Protein AF-A0A928VJL4-F1 (afdb_monomer_lite)

Structure (mmCIF, N/CA/C/O backbone):
data_AF-A0A928VJL4-F1
#
_entry.id   AF-A0A928VJL4-F1
#
loop_
_atom_site.group_PDB
_atom_site.id
_atom_site.type_symbol
_atom_site.label_atom_id
_atom_site.label_alt_id
_atom_site.label_comp_id
_atom_site.label_asym_id
_atom_site.label_entity_id
_atom_site.label_seq_id
_atom_site.pdbx_PDB_ins_code
_atom_site.Cartn_x
_atom_site.Cartn_y
_atom_site.Cartn_z
_atom_site.occupancy
_atom_site.B_iso_or_equiv
_atom_site.auth_seq_id
_atom_site.auth_comp_id
_atom_site.auth_asym_id
_atom_site.auth_atom_id
_atom_site.pdbx_PDB_model_num
ATOM 1 N N . MET A 1 1 ? 0.520 1.414 17.138 1.00 74.12 1 MET A N 1
ATOM 2 C CA . MET A 1 1 ? -0.587 1.140 16.187 1.00 74.12 1 MET A CA 1
ATOM 3 C C . MET A 1 1 ? -1.135 -0.267 16.423 1.00 74.12 1 MET A C 1
ATOM 5 O O . MET A 1 1 ? -0.339 -1.192 16.512 1.00 74.12 1 MET A O 1
ATOM 9 N N . GLN A 1 2 ? -2.455 -0.454 16.556 1.00 89.31 2 GLN A N 1
ATOM 10 C CA . GLN A 1 2 ? -3.044 -1.791 16.746 1.00 89.31 2 GLN A CA 1
ATOM 11 C C . GLN A 1 2 ? -3.120 -2.538 15.400 1.00 89.31 2 GLN A C 1
ATOM 13 O O . GLN A 1 2 ? -3.586 -1.965 14.416 1.00 89.31 2 GLN A O 1
ATOM 18 N N . LYS A 1 3 ? -2.671 -3.801 15.344 1.00 92.12 3 LYS A N 1
ATOM 19 C CA . LYS A 1 3 ? -2.676 -4.655 14.135 1.00 92.12 3 LYS A CA 1
ATOM 20 C C . LYS A 1 3 ? -3.741 -5.751 14.250 1.00 92.12 3 LYS A C 1
ATOM 22 O O . LYS A 1 3 ? -3.933 -6.306 15.330 1.00 92.12 3 LYS A O 1
ATOM 27 N N . THR A 1 4 ? -4.398 -6.097 13.145 1.00 93.19 4 THR A N 1
ATOM 28 C CA . THR A 1 4 ? -5.179 -7.338 13.010 1.00 93.19 4 THR A CA 1
ATOM 29 C C . THR A 1 4 ? -4.494 -8.300 12.037 1.00 93.19 4 THR A C 1
ATOM 31 O O . THR A 1 4 ? -3.749 -7.881 11.155 1.00 93.19 4 THR A O 1
ATOM 34 N N . ARG A 1 5 ? -4.707 -9.604 12.240 1.00 94.25 5 ARG A N 1
ATOM 35 C CA . ARG A 1 5 ? -4.223 -10.693 11.370 1.00 94.25 5 ARG A CA 1
ATOM 36 C C . ARG A 1 5 ? -5.374 -11.469 10.722 1.00 94.25 5 ARG A C 1
ATOM 38 O O . ARG A 1 5 ? -5.158 -12.549 10.195 1.00 94.25 5 ARG A O 1
ATOM 45 N N . ALA A 1 6 ? -6.596 -10.939 10.806 1.00 95.38 6 ALA A N 1
ATOM 46 C CA . ALA A 1 6 ? -7.779 -11.580 10.236 1.00 95.38 6 ALA A CA 1
ATOM 47 C C . ALA A 1 6 ? -7.707 -11.689 8.703 1.00 95.38 6 ALA A C 1
ATOM 49 O O . ALA A 1 6 ? -8.302 -12.592 8.130 1.00 95.38 6 ALA 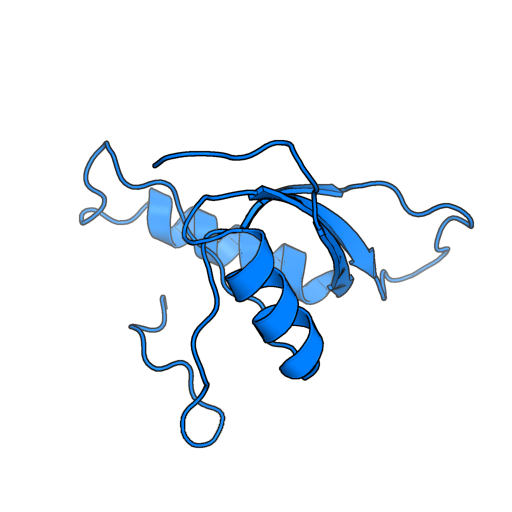A O 1
ATOM 50 N N . PHE A 1 7 ? -6.981 -10.773 8.057 1.00 97.00 7 PHE A N 1
ATOM 51 C CA . PHE A 1 7 ? -6.727 -10.767 6.621 1.00 97.00 7 PHE A CA 1
ATOM 52 C C . PHE A 1 7 ? -5.481 -9.924 6.300 1.00 97.00 7 PHE A C 1
ATOM 54 O O . PHE A 1 7 ? -4.952 -9.220 7.170 1.00 97.00 7 PHE A O 1
ATOM 61 N N . ALA A 1 8 ? -5.031 -10.000 5.049 1.00 96.88 8 ALA A N 1
ATOM 62 C CA . ALA A 1 8 ? -3.943 -9.209 4.486 1.00 96.88 8 ALA A CA 1
ATOM 63 C C . ALA A 1 8 ? -4.320 -8.732 3.077 1.00 96.88 8 ALA A C 1
ATOM 65 O O . ALA A 1 8 ? -5.190 -9.322 2.434 1.00 96.88 8 ALA A O 1
ATOM 66 N N . LEU A 1 9 ? -3.658 -7.679 2.602 1.00 96.31 9 LEU A N 1
ATOM 67 C CA . LEU A 1 9 ? -3.755 -7.232 1.215 1.00 96.31 9 LEU A CA 1
ATOM 68 C C . LEU A 1 9 ? -2.637 -7.855 0.385 1.00 96.31 9 LEU A C 1
ATOM 70 O O . LEU A 1 9 ? -1.487 -7.883 0.819 1.00 96.31 9 LEU A O 1
ATOM 74 N N . LEU A 1 10 ? -2.973 -8.288 -0.825 1.00 95.69 10 LEU A N 1
ATOM 75 C CA . LEU A 1 10 ? -2.011 -8.572 -1.881 1.00 95.69 10 LEU A CA 1
ATOM 76 C C . LEU A 1 10 ? -2.229 -7.539 -2.986 1.00 95.69 10 LEU A C 1
ATOM 78 O O . LEU A 1 10 ? -3.337 -7.446 -3.510 1.00 95.69 10 LEU A O 1
ATOM 82 N N . ALA A 1 11 ? -1.203 -6.758 -3.314 1.00 94.56 11 ALA A N 1
ATOM 83 C CA . ALA A 1 11 ? -1.321 -5.665 -4.271 1.00 94.56 11 ALA A CA 1
ATOM 84 C C . ALA A 1 11 ? -0.270 -5.766 -5.392 1.00 94.56 11 ALA A C 1
ATOM 86 O O . ALA A 1 11 ? 0.929 -5.814 -5.097 1.00 94.56 11 ALA A O 1
ATOM 87 N N . PRO A 1 12 ? -0.683 -5.746 -6.672 1.00 93.94 12 PRO A N 1
ATOM 88 C CA . PRO A 1 12 ? 0.224 -5.441 -7.769 1.00 93.94 12 PRO A CA 1
ATOM 89 C C . PRO A 1 12 ? 0.580 -3.957 -7.745 1.00 93.94 12 PRO A C 1
ATOM 91 O O . PRO A 1 12 ? -0.305 -3.104 -7.783 1.00 93.94 12 PRO A O 1
ATOM 94 N N . VAL A 1 13 ? 1.870 -3.635 -7.763 1.00 94.56 13 VAL A N 1
ATOM 95 C CA . VAL A 1 13 ? 2.332 -2.254 -7.964 1.00 94.56 13 VAL A CA 1
ATOM 96 C C . VAL A 1 13 ? 3.312 -2.237 -9.131 1.00 94.56 13 VAL A C 1
ATOM 98 O O . VAL A 1 13 ? 4.207 -3.082 -9.165 1.00 94.56 13 VAL A O 1
ATOM 101 N N . PRO A 1 14 ? 3.147 -1.351 -10.130 1.00 93.69 14 PRO A N 1
ATOM 102 C CA . PRO A 1 14 ? 4.109 -1.221 -11.218 1.00 93.69 14 PRO A CA 1
ATOM 103 C C . PRO A 1 14 ? 5.537 -1.052 -10.692 1.00 93.69 14 PRO A C 1
ATOM 105 O O . PRO A 1 14 ? 5.768 -0.232 -9.805 1.00 93.69 14 PRO A O 1
ATOM 108 N N . GLU A 1 15 ? 6.492 -1.800 -11.246 1.00 92.62 15 GLU A N 1
ATOM 109 C CA . GLU A 1 15 ? 7.897 -1.798 -10.803 1.00 92.62 15 GLU A CA 1
ATOM 110 C C . GLU A 1 15 ? 8.469 -0.378 -10.685 1.00 92.62 15 GLU A C 1
ATOM 112 O O . GLU A 1 15 ? 9.093 -0.029 -9.686 1.00 92.62 15 GLU A O 1
ATOM 117 N N . ILE A 1 16 ? 8.167 0.482 -11.658 1.00 92.81 16 ILE A N 1
ATOM 118 C CA . ILE A 1 16 ? 8.609 1.880 -11.658 1.00 92.81 16 ILE A CA 1
ATOM 119 C C . ILE A 1 16 ? 8.126 2.668 -10.428 1.00 92.81 16 ILE A C 1
ATOM 121 O O . ILE A 1 16 ? 8.843 3.528 -9.921 1.00 92.81 16 ILE A O 1
ATOM 125 N N . HIS A 1 17 ? 6.933 2.367 -9.911 1.00 93.81 17 HIS A N 1
ATOM 126 C CA . HIS A 1 17 ? 6.406 3.000 -8.703 1.00 93.81 17 HIS A CA 1
ATOM 127 C C . HIS A 1 17 ? 7.046 2.434 -7.438 1.00 93.81 17 HIS A C 1
ATOM 129 O O . HIS A 1 17 ? 7.210 3.173 -6.473 1.00 93.81 17 HIS A O 1
ATOM 135 N N . LEU A 1 18 ? 7.454 1.161 -7.441 1.00 93.56 18 LEU A N 1
ATOM 136 C CA . LEU A 1 18 ? 8.243 0.592 -6.346 1.00 93.56 18 LEU A CA 1
ATOM 137 C C . LEU A 1 18 ? 9.627 1.239 -6.270 1.00 93.56 18 LEU A C 1
ATOM 139 O O . LEU A 1 18 ? 10.053 1.619 -5.185 1.00 93.56 18 LEU A O 1
ATOM 143 N N . ILE A 1 19 ? 10.291 1.430 -7.413 1.00 93.06 19 ILE A N 1
ATOM 144 C CA . ILE A 1 19 ? 11.591 2.113 -7.484 1.00 93.06 19 ILE A CA 1
ATOM 145 C C . ILE A 1 19 ? 11.469 3.545 -6.946 1.00 93.06 19 ILE A C 1
ATOM 147 O O . ILE A 1 19 ? 12.188 3.908 -6.020 1.00 93.06 19 ILE A O 1
ATOM 151 N N . SER A 1 20 ? 10.496 4.321 -7.437 1.00 92.44 20 SER A N 1
ATOM 152 C CA . SER A 1 20 ? 10.228 5.673 -6.918 1.00 92.44 20 SER A CA 1
ATOM 153 C C . SER A 1 20 ? 9.842 5.668 -5.428 1.00 92.44 20 SER A C 1
ATOM 155 O O . SER A 1 20 ? 10.179 6.585 -4.683 1.00 92.44 20 SER A O 1
ATOM 157 N N . GLY A 1 21 ? 9.184 4.606 -4.956 1.00 92.38 21 GLY A N 1
ATOM 158 C CA . GLY A 1 21 ? 8.883 4.405 -3.542 1.00 92.38 21 GLY A CA 1
ATOM 159 C C . GLY A 1 21 ? 10.131 4.267 -2.665 1.00 92.38 21 GLY A C 1
ATOM 160 O O . GLY A 1 21 ? 10.115 4.762 -1.540 1.00 92.38 21 GLY A O 1
ATOM 161 N N . LEU A 1 22 ? 11.211 3.638 -3.154 1.00 92.81 22 LEU A N 1
ATOM 162 C CA . LEU A 1 22 ? 12.484 3.563 -2.417 1.00 92.81 22 LEU A CA 1
ATOM 163 C C . LEU A 1 22 ? 13.083 4.952 -2.215 1.00 92.81 22 LEU A C 1
ATOM 165 O O . LEU A 1 22 ? 13.504 5.273 -1.108 1.00 92.81 22 LEU A O 1
ATOM 169 N N . GLU A 1 23 ? 13.075 5.778 -3.261 1.00 91.44 23 GLU A N 1
ATOM 170 C CA . GLU A 1 23 ? 13.576 7.156 -3.208 1.00 91.44 23 GLU A CA 1
ATOM 171 C C . GLU A 1 23 ? 12.782 7.984 -2.187 1.00 91.44 23 GLU A C 1
ATOM 173 O O . GLU A 1 23 ? 13.365 8.661 -1.343 1.00 91.44 23 GLU A O 1
ATOM 178 N N . ALA A 1 24 ? 11.450 7.856 -2.188 1.00 89.69 24 ALA A N 1
ATOM 179 C CA . ALA A 1 24 ? 10.582 8.539 -1.230 1.00 89.69 24 ALA A CA 1
ATOM 180 C C . ALA A 1 24 ? 10.793 8.078 0.224 1.00 89.69 24 ALA A C 1
ATOM 182 O O . ALA A 1 24 ? 10.611 8.866 1.153 1.00 89.69 24 ALA A O 1
ATOM 183 N N . ILE A 1 25 ? 11.137 6.804 0.444 1.00 90.56 25 ILE A N 1
ATOM 184 C CA . ILE A 1 25 ? 11.473 6.278 1.776 1.00 90.56 25 ILE A CA 1
ATOM 185 C C . ILE A 1 25 ? 12.838 6.798 2.223 1.00 90.56 25 ILE A C 1
ATOM 187 O O . ILE A 1 25 ? 12.953 7.256 3.357 1.00 90.56 25 ILE A O 1
ATOM 191 N N . ALA A 1 26 ? 13.845 6.755 1.347 1.00 90.25 26 ALA A N 1
ATOM 192 C CA . ALA A 1 26 ? 15.181 7.267 1.639 1.00 90.25 26 ALA A CA 1
ATOM 193 C C . ALA A 1 26 ? 15.125 8.751 2.032 1.00 90.25 26 ALA A C 1
ATOM 195 O O . ALA A 1 26 ? 15.604 9.114 3.099 1.00 90.25 26 ALA A O 1
ATOM 196 N N . ALA A 1 27 ? 14.405 9.576 1.264 1.00 88.19 27 ALA A N 1
ATOM 197 C CA . ALA A 1 27 ? 14.228 10.996 1.568 1.00 88.19 27 ALA A CA 1
ATOM 198 C C . ALA A 1 27 ? 13.558 11.261 2.933 1.00 88.19 27 ALA A C 1
ATOM 200 O O . ALA A 1 27 ? 13.878 12.243 3.596 1.00 88.19 27 ALA A O 1
ATOM 201 N N . GLN A 1 28 ? 12.635 10.396 3.377 1.00 87.88 28 GLN A N 1
ATOM 202 C CA . GLN A 1 28 ? 12.030 10.502 4.714 1.00 87.88 28 GLN A CA 1
ATOM 203 C C . GLN A 1 28 ? 13.020 10.147 5.823 1.00 87.88 28 GLN A C 1
ATOM 205 O O . GLN A 1 28 ? 13.040 10.817 6.854 1.00 87.88 28 GLN A O 1
ATOM 210 N N . LEU A 1 29 ? 13.821 9.101 5.615 1.00 86.69 29 LEU A N 1
ATOM 211 C CA . LEU A 1 29 ? 14.828 8.651 6.575 1.00 86.69 29 LEU A CA 1
ATOM 212 C C . LEU A 1 29 ? 15.982 9.650 6.717 1.00 86.69 29 LEU A C 1
ATOM 214 O O . LEU A 1 29 ? 16.491 9.823 7.818 1.00 86.69 29 LEU A O 1
ATOM 218 N N . ASP A 1 30 ? 16.347 10.322 5.626 1.00 85.88 30 ASP A N 1
ATOM 219 C CA . ASP A 1 30 ? 17.399 11.342 5.602 1.00 85.88 30 ASP A CA 1
ATOM 220 C C . ASP A 1 30 ? 16.905 12.719 6.086 1.00 85.88 30 ASP A C 1
ATOM 222 O O . ASP A 1 30 ? 17.693 13.657 6.200 1.00 85.88 30 ASP A O 1
ATOM 226 N N . SER A 1 31 ? 15.602 12.878 6.358 1.00 80.44 31 SER A N 1
ATOM 227 C CA . SER A 1 31 ? 15.048 14.158 6.803 1.00 80.44 31 SER A CA 1
ATOM 228 C C . SER A 1 31 ? 15.312 14.412 8.294 1.00 80.44 31 SER A C 1
ATOM 230 O O . SER A 1 31 ? 14.944 13.608 9.153 1.00 80.44 31 SER A O 1
ATOM 232 N N . ASP A 1 32 ? 15.875 15.585 8.608 1.00 69.00 32 ASP A N 1
ATOM 233 C CA . ASP A 1 32 ? 16.154 16.050 9.982 1.00 69.00 32 ASP A CA 1
ATOM 234 C C . ASP A 1 32 ? 14.880 16.260 10.832 1.00 69.00 32 ASP A C 1
ATOM 236 O O . ASP A 1 32 ? 14.948 16.442 12.047 1.00 69.00 32 ASP A O 1
ATOM 240 N N . GLU A 1 33 ? 13.703 16.236 10.199 1.00 68.25 33 GLU A N 1
ATOM 241 C CA . GLU A 1 33 ? 12.391 16.328 10.853 1.00 68.25 33 GLU A CA 1
ATOM 242 C C . GLU A 1 33 ? 11.846 14.954 11.285 1.00 68.25 33 GLU A C 1
ATOM 244 O O . GLU A 1 33 ? 10.761 14.879 11.868 1.00 68.25 33 GLU A O 1
ATOM 249 N N . SER A 1 34 ? 12.565 13.860 11.004 1.00 60.81 34 SER A N 1
ATOM 250 C CA . SER A 1 34 ? 12.161 12.526 11.439 1.00 60.81 34 SER A CA 1
ATOM 251 C C . SER A 1 34 ? 12.309 12.401 12.958 1.00 60.81 34 SER A C 1
ATOM 253 O O . SER A 1 34 ? 13.401 12.355 13.525 1.00 60.81 34 SER A O 1
ATOM 255 N N . SER A 1 35 ? 11.175 12.353 13.659 1.00 58.34 35 SER A N 1
ATOM 256 C CA . SER A 1 35 ? 11.186 11.874 15.036 1.00 58.34 35 SER A CA 1
ATOM 257 C C . SER A 1 35 ? 11.626 10.407 15.017 1.00 58.34 35 SER A C 1
ATOM 259 O O . SER A 1 35 ? 11.252 9.658 14.115 1.00 58.34 35 SER A O 1
ATOM 261 N N . SER A 1 36 ? 12.411 9.957 15.9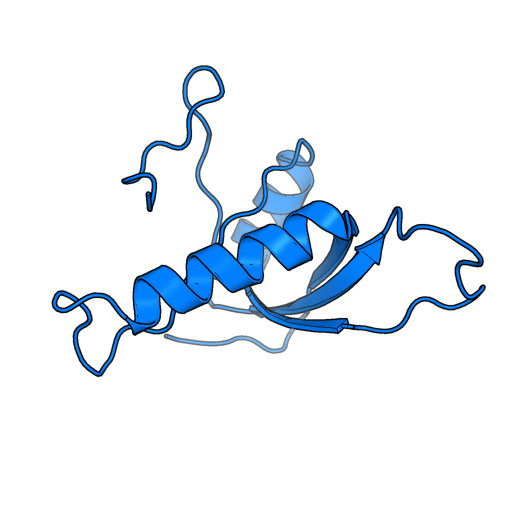98 1.00 56.34 36 SER A N 1
ATOM 262 C CA . SER A 1 36 ? 12.951 8.585 16.037 1.00 56.34 36 SER A CA 1
ATOM 263 C C . SER A 1 36 ? 11.886 7.470 16.077 1.00 56.34 36 SER A C 1
ATOM 265 O O . SER A 1 36 ? 12.236 6.296 15.987 1.00 56.34 36 SER A O 1
ATOM 267 N N . ASP A 1 37 ? 10.602 7.828 16.184 1.00 62.34 37 ASP A N 1
ATOM 268 C CA . ASP A 1 37 ? 9.448 6.924 16.156 1.00 62.34 37 ASP A CA 1
ATOM 269 C C . ASP A 1 37 ? 8.671 6.933 14.819 1.00 62.34 37 ASP A C 1
ATOM 271 O O . ASP A 1 37 ? 7.733 6.143 14.643 1.00 62.34 37 ASP A O 1
ATOM 275 N N . ASP A 1 38 ? 9.030 7.785 13.851 1.00 72.62 38 ASP A N 1
ATOM 276 C CA . ASP A 1 38 ? 8.319 7.859 12.574 1.00 72.62 38 ASP A CA 1
ATOM 277 C C . ASP A 1 38 ? 8.793 6.779 11.597 1.00 72.62 38 ASP A C 1
ATOM 279 O O . ASP A 1 38 ? 9.845 6.846 10.969 1.00 72.62 38 ASP A O 1
ATOM 283 N N . THR A 1 39 ? 7.959 5.754 11.425 1.00 83.56 39 THR A N 1
ATOM 284 C CA . THR A 1 39 ? 8.131 4.786 10.336 1.00 83.56 39 THR A CA 1
ATOM 285 C C . THR A 1 39 ? 7.833 5.470 8.994 1.00 83.56 39 THR A C 1
ATOM 287 O O . THR A 1 39 ? 6.740 6.040 8.872 1.00 83.56 39 THR A O 1
ATOM 290 N N . PRO A 1 40 ? 8.716 5.368 7.978 1.00 88.69 40 PRO A N 1
ATOM 291 C CA . PRO A 1 40 ? 8.466 5.922 6.650 1.00 88.69 40 PRO A CA 1
ATOM 292 C C . PRO A 1 40 ? 7.152 5.421 6.053 1.00 88.69 40 PRO A C 1
ATOM 294 O O . PRO A 1 40 ? 6.784 4.250 6.198 1.00 88.69 40 PRO A O 1
ATOM 297 N N . LYS A 1 41 ? 6.438 6.308 5.359 1.00 89.31 41 LYS A N 1
ATOM 298 C CA . LYS A 1 41 ? 5.143 6.005 4.736 1.00 89.31 41 LYS A CA 1
ATOM 299 C C . LYS A 1 41 ? 5.192 6.325 3.254 1.00 89.31 41 LYS A C 1
ATOM 301 O O . LYS A 1 41 ? 5.684 7.369 2.842 1.00 89.31 41 LYS A O 1
ATOM 306 N N . VAL A 1 42 ? 4.616 5.437 2.457 1.00 91.31 42 VAL A N 1
ATOM 307 C CA . VAL A 1 42 ? 4.416 5.637 1.020 1.00 91.31 42 VAL A CA 1
ATOM 308 C C . VAL A 1 42 ? 2.947 5.454 0.681 1.00 91.31 42 VAL A C 1
ATOM 310 O O . VAL A 1 42 ? 2.238 4.691 1.339 1.00 91.31 42 VAL A O 1
ATOM 313 N N . ALA A 1 43 ? 2.487 6.169 -0.341 1.00 90.44 43 ALA A N 1
ATOM 314 C CA . ALA A 1 43 ? 1.128 6.069 -0.847 1.00 90.44 43 ALA A CA 1
ATOM 315 C C . ALA A 1 43 ? 1.166 5.723 -2.336 1.00 90.44 43 ALA A C 1
ATOM 317 O O . ALA A 1 43 ? 1.847 6.387 -3.114 1.00 90.44 43 ALA A O 1
ATOM 318 N N . PHE A 1 44 ? 0.396 4.708 -2.722 1.00 90.50 44 PHE A N 1
ATOM 319 C CA . PHE A 1 44 ? 0.179 4.337 -4.117 1.00 90.50 44 PHE A CA 1
ATOM 320 C C . PHE A 1 44 ? -1.245 4.720 -4.515 1.00 90.50 44 PHE A C 1
ATOM 322 O O . PHE A 1 44 ? -2.201 4.421 -3.798 1.00 90.50 44 PHE A O 1
ATOM 329 N N . GLY A 1 45 ? -1.386 5.419 -5.642 1.00 88.69 45 GLY A N 1
ATOM 330 C CA . GLY A 1 45 ? -2.696 5.758 -6.192 1.00 88.69 45 GLY A CA 1
ATOM 331 C C . GLY A 1 45 ? -3.401 4.518 -6.743 1.00 88.69 45 GLY A C 1
ATOM 332 O O . GLY A 1 45 ? -2.763 3.659 -7.345 1.00 88.69 45 GLY A O 1
ATOM 333 N N . THR A 1 46 ? -4.717 4.440 -6.560 1.00 88.44 46 THR A N 1
ATOM 334 C CA . THR A 1 46 ? -5.566 3.370 -7.102 1.00 88.44 46 THR A CA 1
ATOM 335 C C . THR A 1 46 ? -6.934 3.920 -7.503 1.00 88.44 46 THR A C 1
ATOM 337 O O . THR A 1 46 ? -7.384 4.938 -6.969 1.00 88.44 46 THR A O 1
ATOM 340 N N . MET A 1 47 ? -7.586 3.244 -8.450 1.00 89.44 47 MET A N 1
ATOM 341 C CA . MET A 1 47 ? -8.980 3.483 -8.828 1.00 89.44 47 MET A CA 1
ATOM 342 C C . MET A 1 47 ? -9.964 2.556 -8.096 1.00 89.44 47 MET A C 1
ATOM 344 O O . MET A 1 47 ? -11.167 2.758 -8.219 1.00 89.44 47 MET A O 1
ATOM 348 N N . ASP A 1 48 ? -9.492 1.596 -7.297 1.00 91.38 48 ASP A N 1
ATOM 349 C CA . ASP A 1 48 ? -10.327 0.580 -6.637 1.00 91.38 48 ASP A CA 1
ATOM 350 C C . ASP A 1 48 ? -10.972 1.097 -5.335 1.00 91.38 48 ASP A C 1
ATOM 352 O O . ASP A 1 48 ? -10.871 0.489 -4.269 1.00 91.38 48 ASP A O 1
ATOM 356 N N . PHE A 1 49 ? -11.616 2.266 -5.389 1.00 87.62 49 PHE A N 1
ATOM 357 C CA . PHE A 1 49 ? -12.112 2.966 -4.197 1.00 87.62 49 PHE A CA 1
ATOM 358 C C . PHE A 1 49 ? -13.125 2.147 -3.380 1.00 87.62 49 PHE A C 1
ATOM 360 O O . PHE A 1 49 ? -13.121 2.231 -2.153 1.00 87.62 49 PHE A O 1
ATOM 367 N N . GLU A 1 50 ? -13.966 1.340 -4.032 1.00 92.69 50 GLU A N 1
ATOM 368 C CA . GLU A 1 50 ? -14.968 0.499 -3.360 1.00 92.69 50 GLU A CA 1
ATOM 369 C C . GLU A 1 50 ? -14.307 -0.626 -2.560 1.00 92.69 50 GLU A C 1
ATOM 371 O O . GLU A 1 50 ? -14.618 -0.809 -1.383 1.00 92.69 50 GLU A O 1
ATOM 376 N N . LEU A 1 51 ? -13.318 -1.303 -3.153 1.00 93.69 51 LEU A N 1
ATOM 377 C CA . LEU A 1 51 ? -12.550 -2.354 -2.485 1.00 93.69 51 LEU A CA 1
ATOM 378 C C . LEU A 1 51 ? -11.855 -1.808 -1.235 1.00 93.69 51 LEU A C 1
ATOM 380 O O . LEU A 1 51 ? -11.932 -2.399 -0.158 1.00 93.69 51 LEU A O 1
ATOM 384 N N . PHE A 1 52 ? -11.199 -0.652 -1.350 1.00 93.56 52 PHE A N 1
ATOM 385 C CA . PHE A 1 52 ? -10.532 -0.048 -0.200 1.00 93.56 52 PHE A CA 1
ATOM 386 C C . PHE A 1 52 ? -11.526 0.439 0.865 1.00 93.56 52 PHE A C 1
ATOM 388 O O . PHE A 1 52 ? -11.214 0.353 2.051 1.00 93.56 52 PHE A O 1
ATOM 395 N N . ALA A 1 53 ? -12.744 0.854 0.501 1.00 93.44 53 ALA A N 1
ATOM 396 C CA . ALA A 1 53 ? -13.796 1.153 1.475 1.00 93.44 53 ALA A CA 1
ATOM 397 C C . ALA A 1 53 ? -14.247 -0.099 2.258 1.00 93.44 53 ALA A C 1
ATOM 399 O O . ALA A 1 53 ? -14.441 -0.035 3.477 1.00 93.44 53 ALA A O 1
ATOM 400 N N . GLU A 1 54 ? -14.361 -1.254 1.598 1.00 95.75 54 GLU A N 1
ATOM 401 C CA . GLU A 1 54 ? -14.638 -2.530 2.270 1.00 95.75 54 GLU A CA 1
ATOM 402 C C . GLU A 1 54 ? -13.497 -2.943 3.206 1.00 95.75 54 GLU A C 1
ATOM 404 O O . GLU A 1 54 ? -13.742 -3.354 4.344 1.00 95.75 54 GLU A O 1
ATOM 409 N N . VAL A 1 55 ? -12.247 -2.755 2.773 1.00 95.69 55 VAL A N 1
ATOM 410 C CA . VAL A 1 55 ? -11.050 -2.984 3.594 1.00 95.69 55 VAL A CA 1
ATOM 411 C C . VAL A 1 55 ? -11.045 -2.090 4.836 1.00 95.69 55 VAL A C 1
ATOM 413 O O . VAL A 1 55 ? -10.760 -2.579 5.931 1.00 95.69 55 VAL A O 1
ATOM 416 N N . GLU A 1 56 ? -11.395 -0.805 4.712 1.00 95.50 56 GLU A N 1
ATOM 417 C CA . GLU A 1 56 ? -11.506 0.106 5.860 1.00 95.50 56 GLU A CA 1
ATOM 418 C C . GLU A 1 56 ? -12.543 -0.375 6.874 1.00 95.50 56 GLU A C 1
ATOM 420 O O . GLU A 1 56 ? -12.283 -0.400 8.084 1.00 95.50 56 GLU A O 1
ATOM 425 N N . LYS A 1 57 ? -13.707 -0.815 6.387 1.00 95.56 57 LYS A N 1
ATOM 426 C CA . LYS A 1 57 ? -14.756 -1.378 7.237 1.00 95.56 57 LYS A CA 1
ATOM 427 C C . LYS A 1 57 ? -14.263 -2.645 7.942 1.00 95.56 57 LYS A C 1
ATOM 429 O O . LYS A 1 57 ? -14.386 -2.756 9.164 1.00 95.56 57 LYS A O 1
ATOM 434 N N . ALA A 1 58 ? -13.646 -3.565 7.200 1.00 96.31 58 ALA A N 1
ATOM 435 C CA . ALA A 1 58 ? -13.156 -4.841 7.717 1.00 96.31 58 ALA A CA 1
ATOM 436 C C . ALA A 1 58 ? -12.009 -4.679 8.726 1.00 96.31 58 ALA A C 1
ATOM 438 O O . ALA A 1 58 ? -11.964 -5.384 9.737 1.00 96.31 58 ALA A O 1
ATOM 439 N N . ARG A 1 59 ? -11.084 -3.736 8.498 1.00 95.62 59 ARG A N 1
ATOM 440 C CA . ARG A 1 59 ? -9.959 -3.496 9.415 1.00 95.62 59 ARG A CA 1
ATOM 441 C C . ARG A 1 59 ? -10.384 -2.745 10.677 1.00 95.62 59 ARG A C 1
ATOM 443 O O . ARG A 1 59 ? -9.682 -2.829 11.684 1.00 95.62 59 ARG A O 1
ATOM 450 N N . SER A 1 60 ? -11.504 -2.013 10.635 1.00 94.94 60 SER A N 1
ATOM 451 C CA . SER A 1 60 ? -12.046 -1.248 11.770 1.00 94.94 60 SER A CA 1
ATOM 452 C C . SER A 1 60 ? -10.978 -0.373 12.449 1.00 94.94 60 SER A C 1
ATOM 454 O O . SER A 1 60 ? -10.772 -0.433 13.660 1.00 94.94 60 SER A O 1
ATOM 456 N N . GLY A 1 61 ? -10.216 0.375 11.644 1.00 93.50 61 GLY A N 1
ATOM 457 C CA . GLY A 1 61 ? -9.138 1.257 12.112 1.00 93.50 61 GLY A CA 1
ATOM 458 C C . GLY A 1 61 ? -7.812 0.568 12.473 1.00 93.50 61 GLY A C 1
ATOM 459 O O . GLY A 1 61 ? -6.812 1.254 12.683 1.00 93.50 61 GLY A O 1
ATOM 460 N N . LYS A 1 62 ? -7.745 -0.769 12.493 1.00 96.00 62 LYS A N 1
ATOM 461 C CA . LYS A 1 62 ? -6.501 -1.519 12.742 1.00 96.00 62 LYS A CA 1
ATOM 462 C C . LYS A 1 62 ? -5.634 -1.569 11.488 1.00 96.00 62 LYS A C 1
ATOM 464 O O . LYS A 1 62 ? -6.141 -1.521 10.369 1.00 96.00 62 LYS A O 1
ATOM 469 N N . ALA A 1 63 ? -4.325 -1.684 11.669 1.00 96.19 63 ALA A N 1
ATOM 470 C CA . ALA A 1 63 ? -3.414 -1.961 10.569 1.00 96.19 63 ALA A CA 1
ATOM 471 C C . ALA A 1 63 ? -3.487 -3.430 10.156 1.00 96.19 63 ALA A C 1
ATOM 473 O O . ALA A 1 63 ? -3.700 -4.311 10.996 1.00 96.19 63 ALA A O 1
ATOM 474 N N . ILE A 1 64 ? -3.255 -3.685 8.876 1.00 97.44 64 ILE A N 1
ATOM 475 C CA . ILE A 1 64 ? -3.181 -5.030 8.301 1.00 97.44 64 ILE A CA 1
ATOM 476 C C . ILE A 1 64 ? -1.884 -5.188 7.532 1.00 97.44 64 ILE A C 1
ATOM 478 O O . ILE A 1 64 ? -1.258 -4.211 7.129 1.00 97.44 64 ILE A O 1
ATOM 482 N N . GLU A 1 65 ? -1.465 -6.431 7.358 1.00 97.56 65 GLU A N 1
ATOM 483 C CA . GLU A 1 65 ? -0.327 -6.731 6.503 1.00 97.56 65 GLU A CA 1
ATOM 484 C C . GLU A 1 65 ? -0.677 -6.455 5.042 1.00 97.56 65 GLU A C 1
ATOM 486 O O . GLU A 1 65 ? -1.783 -6.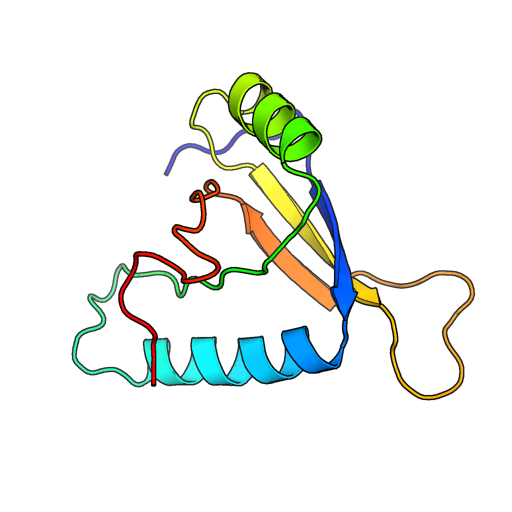760 4.592 1.00 97.56 65 GLU A O 1
ATOM 491 N N . VAL A 1 66 ? 0.268 -5.860 4.321 1.00 96.88 66 VAL A N 1
ATOM 492 C CA . VAL A 1 66 ? 0.203 -5.715 2.870 1.00 96.88 66 VAL A CA 1
ATOM 493 C C . VAL A 1 66 ? 1.440 -6.353 2.258 1.00 96.88 66 VAL A C 1
ATOM 495 O O . VAL A 1 66 ? 2.571 -6.102 2.681 1.00 96.88 66 VAL A O 1
ATOM 498 N N . LEU A 1 67 ? 1.192 -7.210 1.281 1.00 97.00 67 LEU A N 1
ATOM 499 C CA . LEU A 1 67 ? 2.172 -7.902 0.469 1.00 97.00 67 LEU A CA 1
ATOM 500 C C . LEU A 1 67 ? 2.088 -7.297 -0.927 1.00 97.00 67 LEU A C 1
ATOM 502 O O . LEU A 1 67 ? 1.009 -7.226 -1.513 1.00 97.00 67 LEU A O 1
ATOM 506 N N . ILE A 1 68 ? 3.212 -6.830 -1.446 1.00 95.94 68 ILE A N 1
ATOM 507 C CA . ILE A 1 68 ? 3.267 -6.148 -2.731 1.00 95.94 68 ILE A CA 1
ATOM 508 C C . ILE A 1 68 ? 4.217 -6.914 -3.640 1.00 95.94 68 ILE A C 1
ATOM 510 O O . ILE A 1 68 ? 5.325 -7.270 -3.234 1.00 95.94 68 ILE A O 1
ATOM 514 N N . TYR A 1 69 ? 3.775 -7.162 -4.868 1.00 94.00 69 TYR A N 1
ATOM 515 C CA . TYR A 1 69 ? 4.612 -7.712 -5.925 1.00 94.00 69 TYR A CA 1
ATOM 516 C C . TYR A 1 69 ? 4.761 -6.700 -7.059 1.00 94.00 69 TYR A C 1
ATOM 518 O O . TYR A 1 69 ? 3.858 -5.899 -7.334 1.00 94.00 69 TYR A O 1
ATOM 526 N N . ALA A 1 70 ? 5.917 -6.743 -7.718 1.00 93.69 70 ALA A N 1
ATOM 527 C CA . ALA A 1 70 ? 6.181 -5.921 -8.886 1.00 93.69 70 ALA A CA 1
ATOM 528 C C . ALA A 1 70 ? 5.318 -6.406 -10.060 1.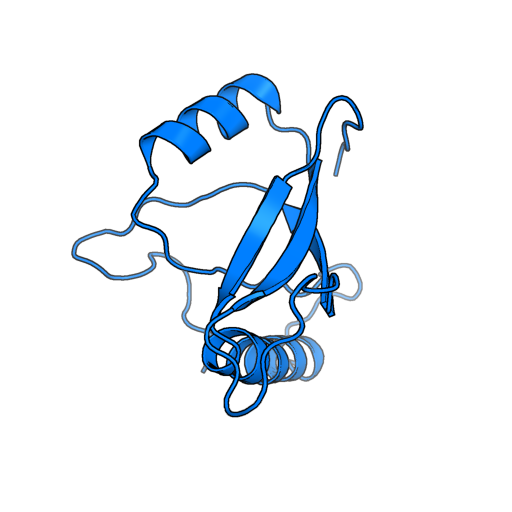00 93.69 70 ALA A C 1
ATOM 530 O O . ALA A 1 70 ? 5.467 -7.527 -10.542 1.00 93.69 70 ALA A O 1
ATOM 531 N N . SER A 1 71 ? 4.410 -5.552 -10.522 1.00 91.31 71 SER A N 1
ATOM 532 C CA . SER A 1 71 ? 3.692 -5.731 -11.786 1.00 91.31 71 SER A CA 1
ATOM 533 C C . SER A 1 71 ? 4.372 -4.919 -12.884 1.00 91.31 71 SER A C 1
ATOM 535 O O . SER A 1 71 ? 5.150 -4.009 -12.593 1.00 91.31 71 SER A O 1
ATOM 537 N N . HIS A 1 72 ? 4.067 -5.211 -14.149 1.00 88.69 72 HIS A N 1
ATOM 538 C CA . HIS A 1 72 ? 4.597 -4.450 -15.290 1.00 88.69 72 HIS A CA 1
ATOM 539 C C . HIS A 1 72 ? 6.138 -4.341 -15.303 1.00 88.69 72 HIS A C 1
ATOM 541 O O . HIS A 1 72 ? 6.680 -3.385 -15.857 1.00 88.69 72 HIS A O 1
ATOM 547 N N . ALA A 1 73 ? 6.837 -5.305 -14.693 1.00 83.25 73 ALA A N 1
ATOM 548 C CA . ALA A 1 73 ? 8.291 -5.377 -14.727 1.00 83.25 73 ALA A CA 1
ATOM 549 C C . ALA A 1 73 ? 8.769 -5.590 -16.168 1.00 83.25 73 ALA A C 1
ATOM 551 O O . ALA A 1 73 ? 8.100 -6.277 -16.952 1.00 83.25 73 ALA A O 1
ATOM 552 N N . LYS A 1 74 ? 9.899 -4.981 -16.534 1.00 80.62 74 LYS A N 1
ATOM 553 C CA . LYS A 1 74 ? 10.464 -5.142 -17.883 1.00 80.62 74 LYS A CA 1
ATOM 554 C C . LYS A 1 74 ? 11.103 -6.526 -18.038 1.00 80.62 74 LYS A C 1
ATOM 556 O O . LYS A 1 74 ? 11.865 -6.950 -17.179 1.00 80.62 74 LYS A O 1
ATOM 561 N N . GLY A 1 75 ? 10.876 -7.170 -19.184 1.00 79.50 75 GLY A N 1
ATOM 562 C CA . GLY A 1 75 ? 11.477 -8.466 -19.525 1.00 79.50 75 GLY A CA 1
ATOM 563 C C . GLY A 1 75 ? 10.574 -9.657 -19.205 1.00 79.50 75 GLY A C 1
ATOM 564 O O . GLY A 1 75 ? 9.352 -9.513 -19.158 1.00 79.50 75 GLY A O 1
ATOM 565 N N . ASP A 1 76 ? 11.184 -10.830 -19.022 1.00 73.06 76 ASP A N 1
ATOM 566 C CA . ASP A 1 76 ? 10.464 -12.063 -18.701 1.00 73.06 76 ASP A CA 1
ATOM 567 C C . ASP A 1 76 ? 9.860 -11.966 -17.299 1.00 73.06 76 ASP A C 1
ATOM 569 O O . ASP A 1 76 ? 10.561 -12.009 -16.286 1.00 73.06 76 ASP A O 1
ATOM 573 N N . GLN A 1 77 ? 8.536 -11.833 -17.238 1.00 71.88 77 GLN A N 1
ATOM 574 C CA . GLN A 1 77 ? 7.812 -11.915 -15.978 1.00 71.88 77 GLN A CA 1
ATOM 575 C C . GLN A 1 77 ? 7.630 -13.388 -15.602 1.00 71.88 77 GLN A C 1
ATOM 577 O O . GLN A 1 77 ? 7.144 -14.173 -16.424 1.00 71.88 77 GLN A O 1
ATOM 582 N N . PRO A 1 78 ? 7.998 -13.788 -14.372 1.00 75.88 78 PRO A N 1
ATOM 583 C CA . PRO A 1 78 ? 7.764 -15.148 -13.924 1.00 75.88 78 PRO A CA 1
ATOM 584 C C . PRO A 1 78 ? 6.261 -15.434 -13.923 1.00 75.88 78 PRO A C 1
ATOM 586 O O . PRO A 1 78 ? 5.454 -14.580 -13.556 1.00 75.88 78 PRO A O 1
ATOM 589 N N . LEU A 1 79 ? 5.890 -16.666 -14.282 1.00 78.31 79 LEU A N 1
ATOM 590 C CA . LEU A 1 79 ? 4.496 -17.126 -14.246 1.00 78.31 79 LEU A CA 1
ATOM 591 C C . LEU A 1 79 ? 3.865 -16.923 -12.854 1.00 78.31 79 LEU A C 1
ATOM 593 O O . LEU A 1 79 ? 2.671 -16.664 -12.739 1.00 78.31 79 LEU A O 1
ATOM 597 N N . ASN A 1 80 ? 4.694 -17.023 -11.810 1.00 81.94 80 ASN A N 1
ATOM 598 C CA . ASN A 1 80 ? 4.323 -16.801 -10.421 1.00 81.94 80 ASN A CA 1
ATOM 599 C C . ASN A 1 80 ? 5.109 -15.597 -9.878 1.00 81.94 80 ASN A C 1
ATOM 601 O O . ASN A 1 80 ? 6.286 -15.754 -9.546 1.00 81.94 80 ASN A O 1
ATOM 605 N N . PRO A 1 81 ? 4.506 -14.399 -9.805 1.00 83.12 81 PRO A N 1
ATOM 606 C CA . PRO A 1 81 ? 5.171 -13.243 -9.223 1.00 83.12 81 PRO A CA 1
ATOM 607 C C . PRO A 1 81 ? 5.379 -13.434 -7.717 1.00 83.12 81 PRO A C 1
ATOM 609 O O . PRO A 1 81 ? 4.479 -13.871 -6.996 1.00 83.12 81 PRO A O 1
ATOM 612 N N . GLU A 1 82 ? 6.568 -13.076 -7.238 1.00 89.81 82 GLU A N 1
ATOM 613 C CA . GLU A 1 82 ? 6.916 -13.122 -5.820 1.00 89.81 82 GLU A CA 1
ATOM 614 C C . GLU A 1 82 ? 6.699 -11.767 -5.139 1.00 89.81 82 GLU A C 1
ATOM 616 O O . GLU A 1 82 ? 6.773 -10.700 -5.753 1.00 89.81 82 GLU A O 1
ATOM 621 N N . VAL A 1 83 ? 6.443 -11.810 -3.832 1.00 94.25 83 VAL A N 1
ATOM 622 C CA . VAL A 1 83 ? 6.309 -10.609 -3.004 1.00 94.25 83 VAL A CA 1
ATOM 623 C C . VAL A 1 83 ? 7.674 -9.938 -2.874 1.00 94.25 83 VAL A C 1
ATOM 625 O O . VAL A 1 83 ? 8.569 -10.477 -2.226 1.00 94.25 83 VAL A O 1
ATOM 628 N N . THR A 1 84 ? 7.810 -8.740 -3.435 1.00 92.06 84 THR A N 1
ATOM 629 C CA . THR A 1 84 ? 9.038 -7.936 -3.377 1.00 92.06 84 THR A CA 1
ATOM 630 C C . THR A 1 84 ? 9.034 -6.960 -2.204 1.00 92.06 84 THR A C 1
ATOM 632 O O . THR A 1 84 ? 10.093 -6.566 -1.725 1.00 92.06 84 THR A O 1
ATOM 635 N N . TRP A 1 85 ? 7.852 -6.567 -1.727 1.00 94.62 85 TRP A N 1
ATOM 636 C CA . TRP A 1 85 ? 7.671 -5.575 -0.670 1.00 94.62 85 TRP A CA 1
ATOM 637 C C . TRP A 1 85 ? 6.670 -6.073 0.371 1.00 94.62 85 TRP A C 1
ATOM 639 O O . TRP A 1 85 ? 5.645 -6.676 0.046 1.00 94.62 85 TRP A O 1
ATOM 649 N N . ARG A 1 86 ? 6.948 -5.795 1.646 1.00 95.75 86 ARG A N 1
ATOM 650 C CA . ARG A 1 86 ? 6.046 -6.090 2.766 1.00 95.75 86 ARG A CA 1
ATOM 651 C C . ARG A 1 86 ? 5.908 -4.860 3.643 1.00 95.75 86 ARG A C 1
ATOM 653 O O . ARG A 1 86 ? 6.893 -4.183 3.916 1.00 95.75 86 ARG A O 1
ATOM 660 N N . GLY A 1 87 ? 4.695 -4.593 4.109 1.00 94.19 87 GLY A N 1
ATOM 661 C CA . GLY A 1 87 ? 4.428 -3.433 4.945 1.00 94.19 87 GLY A CA 1
ATOM 662 C C . GLY A 1 87 ? 3.147 -3.556 5.753 1.00 94.19 87 GLY A C 1
ATOM 663 O O . GLY A 1 87 ? 2.529 -4.621 5.851 1.00 94.19 87 GLY A O 1
ATOM 664 N N . LEU A 1 88 ? 2.743 -2.429 6.332 1.00 95.50 88 LEU A N 1
ATOM 665 C CA . LEU A 1 88 ? 1.465 -2.288 7.011 1.00 95.50 88 LEU A CA 1
ATOM 666 C C . LEU A 1 88 ? 0.595 -1.302 6.242 1.00 95.50 88 LEU A C 1
ATOM 668 O O . LEU A 1 88 ? 0.961 -0.141 6.077 1.00 95.50 88 LEU A O 1
ATOM 672 N N . TYR A 1 89 ? -0.576 -1.759 5.813 1.00 95.56 89 TYR A N 1
ATOM 673 C CA . TYR A 1 89 ? -1.608 -0.865 5.318 1.00 95.56 89 TYR A CA 1
ATOM 674 C C . TYR A 1 89 ? -2.303 -0.203 6.511 1.00 95.56 89 TYR A C 1
ATOM 676 O O . TYR A 1 89 ? -2.807 -0.881 7.415 1.00 95.56 89 TYR A O 1
ATOM 684 N N . VAL A 1 90 ? -2.295 1.131 6.519 1.00 93.88 90 VAL A N 1
ATOM 685 C CA . VAL A 1 90 ? -2.783 1.960 7.636 1.00 93.88 90 VAL A CA 1
ATOM 686 C C . VAL A 1 90 ? -4.021 2.786 7.287 1.00 93.88 90 VAL A C 1
ATOM 688 O O . VAL A 1 90 ? -4.664 3.330 8.188 1.00 93.88 90 VAL A O 1
ATOM 691 N N . GLY A 1 91 ? -4.375 2.856 6.003 1.00 92.75 91 GLY A N 1
ATOM 692 C CA . GLY A 1 91 ? -5.542 3.569 5.501 1.00 92.75 91 GLY A CA 1
ATOM 693 C C . GLY A 1 91 ? -5.332 4.119 4.093 1.00 92.75 91 GLY A C 1
ATOM 694 O O . GLY A 1 91 ? -4.257 3.980 3.509 1.00 92.75 91 GLY A O 1
ATOM 695 N N . TYR A 1 92 ? -6.360 4.794 3.588 1.00 90.19 92 TYR A N 1
ATOM 696 C CA . TYR A 1 92 ? -6.311 5.559 2.350 1.00 90.19 92 TYR A CA 1
ATOM 697 C C . TYR A 1 92 ? -6.802 6.985 2.586 1.00 90.19 92 TYR A C 1
ATOM 699 O O . TYR A 1 92 ? -7.430 7.306 3.597 1.00 90.19 92 TYR A O 1
ATOM 707 N N . VAL A 1 93 ? -6.529 7.849 1.617 1.00 86.75 93 VAL A N 1
ATOM 708 C CA . VAL A 1 93 ? -7.012 9.224 1.593 1.00 86.75 93 VAL A CA 1
ATOM 709 C C . VAL A 1 93 ? -7.578 9.515 0.210 1.00 86.75 93 VAL A C 1
ATOM 711 O O . VAL A 1 93 ? -6.956 9.207 -0.805 1.00 86.75 93 VAL A O 1
ATOM 714 N N . GLY A 1 94 ? -8.766 10.120 0.169 1.00 82.06 94 GLY A N 1
ATOM 715 C CA . GLY A 1 94 ? -9.379 10.554 -1.082 1.00 82.06 94 GLY A CA 1
ATOM 716 C C . GLY A 1 94 ? -8.582 11.687 -1.729 1.00 82.06 94 GLY A C 1
ATOM 717 O O . GLY A 1 94 ? -8.285 12.699 -1.086 1.00 82.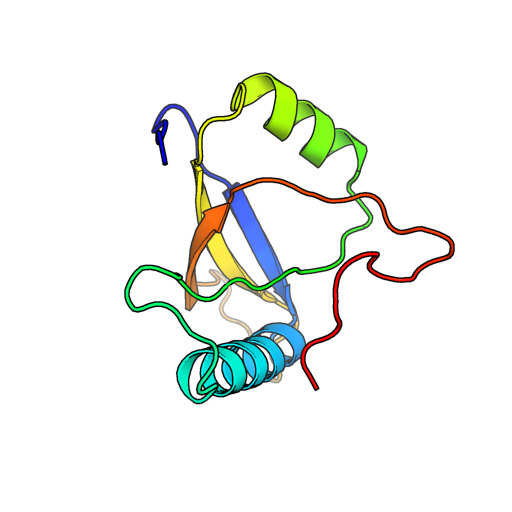06 94 GLY A O 1
ATOM 718 N N . LEU A 1 95 ? -8.262 11.538 -3.014 1.00 76.75 95 LEU A N 1
ATOM 719 C CA . LEU A 1 95 ? -7.637 12.601 -3.797 1.00 76.75 95 LEU A CA 1
ATOM 720 C C . LEU A 1 95 ? -8.647 13.724 -4.055 1.00 76.75 95 LEU A C 1
ATOM 722 O O . LEU A 1 95 ? -9.793 13.478 -4.433 1.00 76.75 95 LEU A O 1
ATOM 726 N N . ARG A 1 96 ? -8.214 14.981 -3.919 1.00 71.75 96 ARG A N 1
ATOM 727 C CA . ARG A 1 96 ? -9.011 16.147 -4.334 1.00 71.75 96 ARG A CA 1
ATOM 728 C C . ARG A 1 96 ? -8.490 16.633 -5.679 1.00 71.75 96 ARG A C 1
ATOM 730 O O . ARG A 1 96 ? -7.350 17.076 -5.767 1.00 71.75 96 ARG A O 1
ATOM 737 N N . ARG A 1 97 ? -9.315 16.546 -6.731 1.00 75.00 97 ARG A N 1
ATOM 738 C CA . ARG A 1 97 ? -8.942 16.919 -8.116 1.00 75.00 97 ARG A CA 1
ATOM 739 C C . ARG A 1 97 ? -7.654 16.226 -8.606 1.00 75.00 97 ARG A C 1
ATOM 741 O O . ARG A 1 97 ? -6.817 16.853 -9.243 1.00 75.00 97 ARG A O 1
ATOM 748 N N . GLY A 1 98 ? -7.469 14.953 -8.246 1.00 68.50 98 GLY A N 1
ATOM 749 C CA . GLY A 1 98 ? -6.284 14.167 -8.619 1.00 68.50 98 GLY A CA 1
ATOM 750 C C . GLY A 1 98 ? -5.008 14.478 -7.826 1.00 68.50 98 GLY A C 1
ATOM 751 O O . GLY A 1 98 ? -3.977 13.877 -8.100 1.00 68.50 98 GLY A O 1
ATOM 752 N N . ARG A 1 99 ? -5.051 15.378 -6.832 1.00 71.31 99 ARG A N 1
ATOM 753 C CA . ARG A 1 99 ? -3.895 15.707 -5.987 1.00 71.31 99 ARG A CA 1
ATOM 754 C C . ARG A 1 99 ? -3.998 15.037 -4.616 1.00 71.31 99 ARG A C 1
ATOM 756 O O . ARG A 1 99 ? -5.052 15.084 -3.972 1.00 71.31 99 ARG A O 1
ATOM 763 N N . TYR A 1 100 ? -2.887 14.451 -4.169 1.00 74.06 100 TYR A N 1
ATOM 764 C CA . TYR A 1 100 ? -2.734 13.963 -2.800 1.00 74.06 100 TYR A CA 1
ATOM 765 C C . TYR A 1 100 ? -2.817 15.146 -1.821 1.00 74.06 100 TYR A C 1
ATOM 767 O O . TYR A 1 100 ? -2.128 16.143 -2.030 1.00 74.06 100 TYR A O 1
ATOM 775 N N . PRO A 1 101 ? -3.672 15.094 -0.785 1.00 71.00 101 PRO A N 1
ATOM 776 C CA . PRO A 1 101 ? -3.907 16.247 0.082 1.00 71.00 101 PRO A CA 1
ATOM 777 C C . PRO A 1 101 ? -2.856 16.422 1.191 1.00 71.00 101 PRO A C 1
ATOM 779 O O . PRO A 1 101 ? -2.939 17.400 1.930 1.00 71.00 101 PRO A O 1
ATOM 782 N N . GLY A 1 102 ? -1.895 15.503 1.336 1.00 69.44 102 GLY A N 1
ATOM 783 C CA . GLY A 1 102 ? -0.759 15.665 2.250 1.00 69.44 102 GLY A CA 1
ATOM 784 C C . GLY A 1 102 ? 0.395 16.467 1.636 1.00 69.44 102 GLY A C 1
ATOM 785 O O . GLY A 1 102 ? 0.362 16.821 0.456 1.00 69.44 102 GLY A O 1
ATOM 786 N N . LYS A 1 103 ? 1.441 16.737 2.431 1.00 63.69 103 LYS A N 1
ATOM 787 C CA . LYS A 1 103 ? 2.702 17.274 1.898 1.00 63.69 103 LYS A CA 1
ATOM 788 C C . LYS A 1 103 ? 3.284 16.254 0.913 1.00 63.69 103 LYS A C 1
ATOM 790 O O . LYS A 1 103 ? 3.463 15.093 1.273 1.00 63.69 103 LYS A O 1
ATOM 795 N N . ALA A 1 104 ? 3.536 16.685 -0.321 1.00 56.66 104 ALA A N 1
ATOM 796 C CA . ALA A 1 104 ? 4.378 15.925 -1.231 1.00 56.66 104 ALA A CA 1
ATOM 797 C C . ALA A 1 104 ? 5.805 15.975 -0.678 1.00 56.66 104 ALA A C 1
ATOM 799 O O . ALA A 1 104 ? 6.281 17.048 -0.306 1.00 56.66 104 ALA A O 1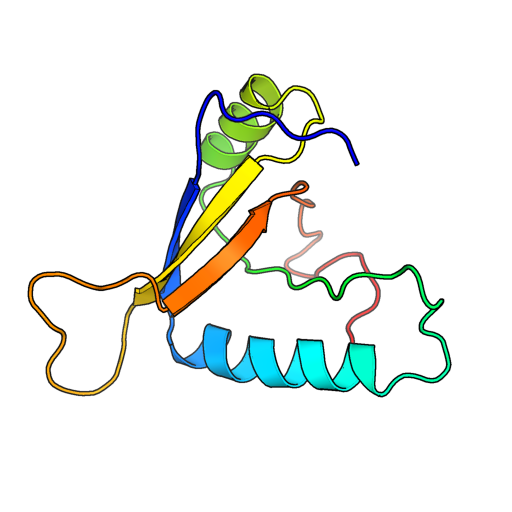
ATOM 800 N N . ILE A 1 105 ? 6.431 14.812 -0.572 1.00 54.59 105 ILE A N 1
ATOM 801 C CA . ILE A 1 105 ? 7.833 14.680 -0.192 1.00 54.59 105 ILE A CA 1
ATOM 802 C C . ILE A 1 105 ? 8.604 14.912 -1.493 1.00 54.59 105 ILE A C 1
ATOM 804 O O . ILE A 1 105 ? 8.446 14.132 -2.433 1.00 54.59 105 ILE A O 1
ATOM 808 N N . HIS A 1 106 ? 9.289 16.048 -1.587 1.00 43.59 106 HIS A N 1
ATOM 809 C CA . HIS A 1 106 ? 10.206 16.385 -2.674 1.00 43.59 106 HIS A CA 1
ATOM 810 C C . HIS A 1 106 ? 11.623 16.347 -2.132 1.00 43.59 106 HIS A C 1
ATOM 812 O O . HIS A 1 106 ? 11.796 16.839 -0.994 1.00 43.59 106 HIS A O 1
#

pLDDT: mean 86.27, std 11.61, range [43.59, 97.56]

Secondary structure (DSSP, 8-state):
--EEEEEEEEEEEEHHHHHHHHHHHHHHHT-TT--TT---------S-HHHHHHHHHHHTT-EEEEEEEEES-SS---SS--EEEEEEE------BTTB-SS----

Foldseek 3Di:
DAADAPDEAEDEDAPVVVVVVVVQQVLQVPDPPDDPPDRRDDDDDDPPVVVQVVVCVVCVQHKHKYFYFHDPDPDDDDPDTDGPDIDIDRGDDDADVNHDPDDDRD

Radius of gyration: 14.94 Å; chains: 1; bounding box: 32×34×36 Å

Sequence (106 aa):
MQKTRAFALLAPVPEIHLISGLEAIAAQLDSDESSSDDTPKVAFGTMDFELFAEVEKARSGKAIEVLIYASHAKGDQPLNPEVTWRGLYVGYVGLRRGRYPGKAIH